Protein AF-A0A960M051-F1 (afdb_monomer_lite)

Secondary structure (DSSP, 8-state):
-HHHHHHHHHHHHTT-EEETTEEE-TT-S-EEE-PPSSPEETTEEP--EEEETTEEEE-HHHHHHHHHHHHHHH--HHHHHHHHHHHHHTT--

Radius of gyration: 15.45 Å; chains: 1; bounding box: 34×31×42 Å

pLDDT: mean 92.0, std 8.1, range [50.25, 98.12]

Foldseek 3Di:
DVVVVVVVVVLVVVQWDDDPQWTDHPPDPDIDGDDDPDDAQPPGGQDDWDDDPPDTHGDLVSLLSNLVCCCVPVVPVVSVVVSVVSVVVVVVD

Structure (mmCIF, N/CA/C/O backbone):
data_AF-A0A960M051-F1
#
_entry.id   AF-A0A960M051-F1
#
loop_
_atom_site.group_PDB
_atom_site.id
_atom_site.type_symbol
_atom_site.label_atom_id
_atom_site.label_alt_id
_atom_site.lab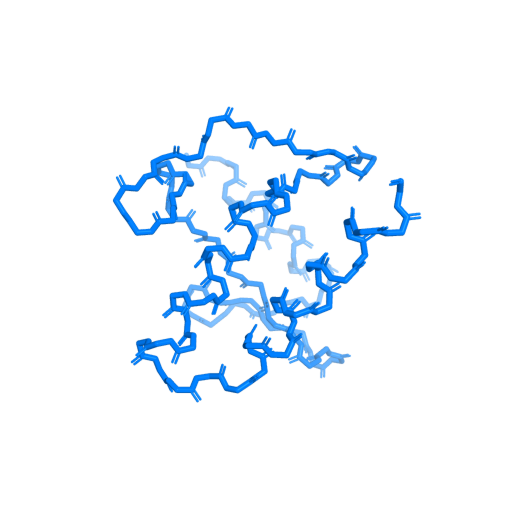el_comp_id
_atom_site.label_asym_id
_atom_site.label_entity_id
_atom_site.label_seq_id
_atom_site.pdbx_PDB_ins_code
_atom_site.Cartn_x
_atom_site.Cartn_y
_atom_site.Cartn_z
_atom_site.occupancy
_atom_site.B_iso_or_equiv
_atom_site.auth_seq_id
_atom_site.auth_comp_id
_atom_site.auth_asym_id
_atom_site.auth_atom_id
_atom_site.pdbx_PDB_model_num
ATOM 1 N N . MET A 1 1 ? 5.821 2.192 20.385 1.00 60.62 1 MET A N 1
ATOM 2 C CA . MET A 1 1 ? 4.482 1.688 20.787 1.00 60.62 1 MET A CA 1
ATOM 3 C C . MET A 1 1 ? 3.381 2.748 20.976 1.00 60.62 1 MET A C 1
ATOM 5 O O . MET A 1 1 ? 2.227 2.356 21.016 1.00 60.62 1 MET A O 1
ATOM 9 N N . LYS A 1 2 ? 3.654 4.068 21.025 1.00 67.25 2 LYS A N 1
ATOM 10 C CA . LYS A 1 2 ? 2.594 5.099 21.173 1.00 67.25 2 LYS A CA 1
ATOM 11 C C . LYS A 1 2 ? 1.892 5.505 19.862 1.00 67.25 2 LYS A C 1
ATOM 13 O O . LYS A 1 2 ? 0.711 5.826 19.883 1.00 67.25 2 LYS A O 1
ATOM 18 N N . ILE A 1 3 ? 2.593 5.474 18.723 1.00 77.25 3 ILE A N 1
ATOM 19 C CA . ILE A 1 3 ? 2.043 5.931 17.431 1.00 77.25 3 ILE A CA 1
ATOM 20 C C . ILE A 1 3 ? 0.987 4.980 16.857 1.00 77.25 3 ILE A C 1
ATOM 22 O O . ILE A 1 3 ? -0.065 5.426 16.418 1.00 77.25 3 ILE A O 1
ATOM 26 N N . VAL A 1 4 ? 1.216 3.668 16.965 1.00 78.50 4 VAL A N 1
ATOM 27 C CA . VAL A 1 4 ? 0.264 2.639 16.516 1.00 78.50 4 VAL A CA 1
ATOM 28 C C . VAL A 1 4 ? -1.063 2.768 17.263 1.00 78.50 4 VAL A C 1
ATOM 30 O O . VAL A 1 4 ? -2.122 2.643 16.661 1.00 78.50 4 VAL A O 1
ATOM 33 N N . GLN A 1 5 ? -1.021 3.089 18.559 1.00 85.38 5 GLN A N 1
ATOM 34 C CA . GLN A 1 5 ? -2.235 3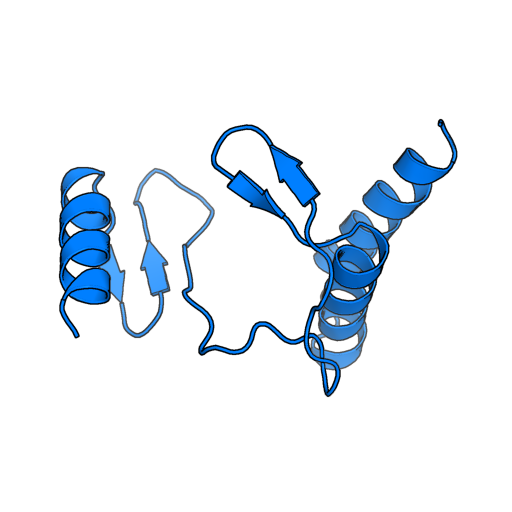.288 19.346 1.00 85.38 5 GLN A CA 1
ATOM 35 C C . GLN A 1 5 ? -3.021 4.529 18.900 1.00 85.38 5 GLN A C 1
ATOM 37 O O . GLN A 1 5 ? -4.245 4.472 18.820 1.00 85.38 5 GLN A O 1
ATOM 42 N N . LYS A 1 6 ? -2.330 5.623 18.549 1.00 91.38 6 LYS A N 1
ATOM 43 C CA . LYS A 1 6 ? -2.969 6.826 17.991 1.00 91.38 6 LYS A CA 1
ATOM 44 C C . LYS A 1 6 ? -3.635 6.543 16.645 1.00 91.38 6 LYS A C 1
ATOM 46 O O . LYS A 1 6 ? -4.780 6.927 16.455 1.00 91.38 6 LYS A O 1
ATOM 51 N N . ILE A 1 7 ? -2.949 5.822 15.755 1.00 90.31 7 ILE A N 1
ATOM 52 C CA . ILE A 1 7 ? -3.493 5.412 14.451 1.00 90.31 7 ILE A CA 1
ATOM 53 C C . ILE A 1 7 ? -4.759 4.573 14.638 1.00 90.31 7 ILE A C 1
ATOM 55 O O . ILE A 1 7 ? -5.772 4.841 14.005 1.00 90.31 7 ILE A O 1
ATOM 59 N N . LYS A 1 8 ? -4.730 3.591 15.547 1.00 91.50 8 LYS A N 1
ATOM 60 C CA . LYS A 1 8 ? -5.907 2.767 15.850 1.00 91.50 8 LYS A CA 1
ATOM 61 C C . LYS A 1 8 ? -7.080 3.588 16.384 1.00 91.50 8 LYS A C 1
ATOM 63 O O . LYS A 1 8 ? -8.207 3.311 15.992 1.00 91.50 8 LYS A O 1
ATOM 68 N N . SER A 1 9 ? -6.826 4.573 17.251 1.00 94.38 9 SER A N 1
ATOM 69 C CA . SER A 1 9 ? -7.877 5.481 17.740 1.00 94.38 9 SER A CA 1
ATOM 70 C C . SER A 1 9 ? -8.491 6.275 16.594 1.00 94.38 9 SER A C 1
ATOM 72 O O . SER A 1 9 ? -9.699 6.215 16.404 1.00 94.38 9 SER A O 1
ATOM 74 N N . ALA A 1 10 ? -7.654 6.915 15.773 1.00 95.25 10 ALA A N 1
ATOM 75 C CA . ALA A 1 10 ? -8.108 7.711 14.638 1.00 95.25 10 ALA A CA 1
ATOM 76 C C . ALA A 1 10 ? -8.918 6.874 13.635 1.00 95.25 10 ALA A C 1
ATOM 78 O O . ALA A 1 10 ? -10.001 7.270 13.225 1.00 95.25 10 ALA A O 1
ATOM 79 N N . LEU A 1 11 ? -8.439 5.678 13.280 1.00 95.50 11 LEU A N 1
ATOM 80 C CA . LEU A 1 11 ? -9.165 4.782 12.377 1.00 95.50 11 LEU A CA 1
ATOM 81 C C . LEU A 1 11 ? -10.500 4.321 12.974 1.00 95.50 11 LEU A C 1
ATOM 83 O O . LEU A 1 11 ? -11.495 4.260 12.259 1.00 95.50 11 LEU A O 1
ATOM 87 N N . LYS A 1 12 ? -10.544 4.045 14.281 1.00 95.75 12 LYS A N 1
ATOM 88 C CA . LYS A 1 12 ? -11.786 3.687 14.973 1.00 95.75 12 LYS A CA 1
ATOM 89 C C . LYS A 1 12 ? -12.789 4.845 14.985 1.00 95.75 12 LYS A C 1
ATOM 91 O O . LYS A 1 12 ? -13.971 4.608 14.766 1.00 95.75 12 LYS A O 1
ATOM 96 N N . GLU A 1 13 ? -12.332 6.071 15.229 1.00 97.31 13 GLU A N 1
ATOM 97 C CA . GLU A 1 13 ? -13.160 7.288 15.172 1.00 97.31 13 GLU A CA 1
ATOM 98 C C . GLU A 1 13 ? -13.734 7.521 13.767 1.00 97.31 13 GLU A C 1
ATOM 100 O O . GLU A 1 13 ? -14.864 7.978 13.634 1.00 97.31 13 GLU A O 1
ATOM 105 N N . LEU A 1 14 ? -12.994 7.121 12.729 1.00 95.94 14 LEU A N 1
ATOM 106 C CA . LEU A 1 14 ? -13.429 7.130 11.330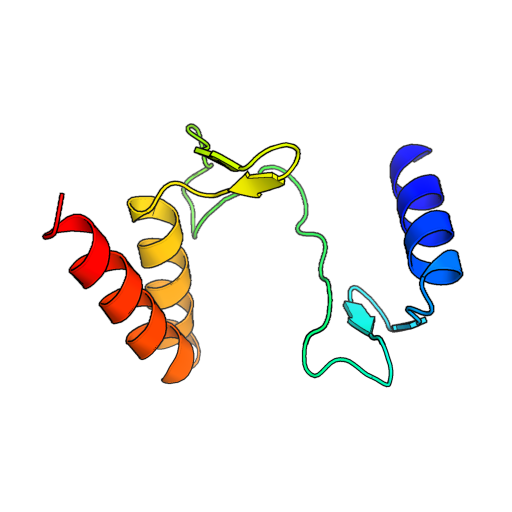 1.00 95.94 14 LEU A CA 1
ATOM 107 C C . LEU A 1 14 ? -14.284 5.910 10.931 1.00 95.94 14 LEU A C 1
ATOM 109 O O . LEU A 1 14 ? -14.556 5.735 9.750 1.00 95.94 14 LEU A O 1
ATOM 113 N N . GLY A 1 15 ? -14.676 5.041 11.870 1.00 96.94 15 GLY A N 1
ATOM 114 C CA . GLY A 1 15 ? -15.556 3.895 11.600 1.00 96.94 15 GLY A CA 1
ATOM 115 C C . GLY A 1 15 ? -14.862 2.626 11.090 1.00 96.94 15 GLY A C 1
ATOM 116 O O . GLY A 1 15 ? -15.535 1.649 10.758 1.00 96.94 15 GLY A O 1
ATOM 117 N N . PHE A 1 16 ? -13.526 2.583 11.044 1.00 97.56 16 PHE A N 1
ATOM 118 C CA . PHE A 1 16 ? -12.807 1.368 10.659 1.00 97.56 16 PHE A CA 1
ATOM 119 C C . PHE A 1 16 ? -12.781 0.330 11.790 1.00 97.56 16 PHE A C 1
ATOM 121 O O . PHE A 1 16 ? -12.556 0.634 12.963 1.00 97.56 16 PHE A O 1
ATOM 128 N N . VAL A 1 17 ? -12.905 -0.941 11.410 1.00 95.88 17 VAL A N 1
ATOM 129 C CA . VAL A 1 17 ? -12.835 -2.109 12.289 1.00 95.88 17 VAL A CA 1
ATOM 130 C C . VAL A 1 17 ? -11.569 -2.906 11.983 1.00 95.88 17 VAL A C 1
ATOM 132 O O . VAL A 1 17 ? -11.347 -3.349 10.854 1.00 95.88 17 VAL A O 1
ATOM 135 N N . GLN A 1 18 ? -10.736 -3.122 13.003 1.00 94.44 18 GLN A N 1
ATOM 136 C CA . GLN A 1 18 ? -9.518 -3.918 12.870 1.00 94.44 18 GLN A CA 1
ATOM 137 C C . GLN A 1 18 ? -9.845 -5.423 12.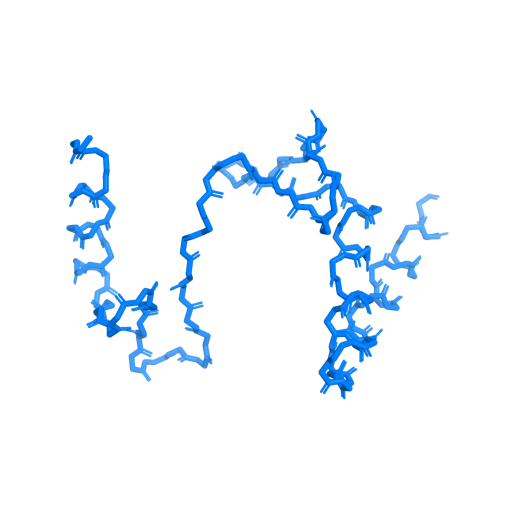844 1.00 94.44 18 GLN A C 1
ATOM 139 O O . GLN A 1 18 ? -10.474 -5.937 13.768 1.00 94.44 18 GLN A O 1
ATOM 144 N N . LYS A 1 19 ? -9.351 -6.147 11.833 1.00 92.94 19 LYS A N 1
ATOM 145 C CA . LYS A 1 19 ? -9.341 -7.618 11.769 1.00 92.94 19 LYS A CA 1
ATOM 146 C C . LYS A 1 19 ? -7.931 -8.097 11.407 1.00 92.94 19 LYS A C 1
ATOM 148 O O . LYS A 1 19 ? -7.490 -7.987 10.265 1.00 92.94 19 LYS A O 1
ATOM 153 N N . GLY A 1 20 ? -7.194 -8.602 12.397 1.00 89.44 20 GLY A N 1
ATOM 154 C CA . GLY A 1 20 ? -5.780 -8.950 12.228 1.00 89.44 20 GLY A CA 1
ATOM 155 C C . GLY A 1 20 ? -4.927 -7.712 11.926 1.00 89.44 20 GLY A C 1
ATOM 156 O O . GLY A 1 20 ? -4.935 -6.749 12.696 1.00 89.44 20 GLY A O 1
ATOM 157 N N . ARG A 1 21 ? -4.194 -7.735 10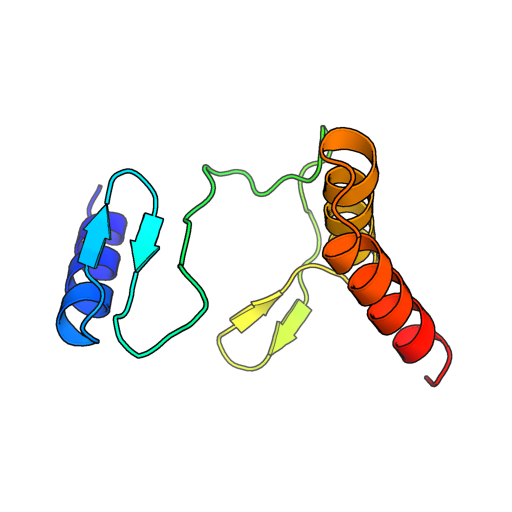.808 1.00 88.44 21 ARG A N 1
ATOM 158 C CA . ARG A 1 21 ? -3.364 -6.609 10.327 1.00 88.44 21 ARG A CA 1
ATOM 159 C C . ARG A 1 21 ? -4.109 -5.597 9.449 1.00 88.44 21 ARG A C 1
ATOM 161 O O . ARG A 1 21 ? -3.533 -4.576 9.088 1.00 88.44 21 ARG A O 1
ATOM 168 N N . TYR A 1 22 ? -5.372 -5.876 9.138 1.00 93.75 22 TYR A N 1
ATOM 169 C CA . TYR A 1 22 ? -6.190 -5.082 8.231 1.00 93.75 22 TYR A CA 1
ATOM 170 C C . TYR A 1 22 ? -7.221 -4.248 8.993 1.00 93.75 22 TYR A C 1
ATOM 172 O O . TYR A 1 22 ? -7.719 -4.658 10.046 1.00 93.75 22 TYR A O 1
ATOM 180 N N . PHE A 1 23 ? -7.574 -3.097 8.431 1.00 96.12 23 PHE A N 1
ATOM 181 C CA . PHE A 1 23 ? -8.635 -2.217 8.911 1.00 96.12 23 PHE A CA 1
ATOM 182 C C . PHE A 1 23 ? -9.681 -2.053 7.809 1.00 96.12 23 PHE A C 1
ATOM 184 O O . PHE A 1 23 ? -9.358 -1.581 6.721 1.00 96.12 23 PHE A O 1
ATOM 191 N N . TYR A 1 24 ? -10.925 -2.431 8.093 1.00 97.31 24 TYR A N 1
ATOM 192 C CA . TYR A 1 24 ? -12.036 -2.413 7.136 1.00 97.31 24 TYR A CA 1
ATOM 193 C C . TYR A 1 24 ? -13.052 -1.340 7.506 1.00 97.31 24 TYR A C 1
ATOM 195 O O . TYR A 1 24 ? -13.332 -1.168 8.688 1.00 97.31 24 TYR A O 1
ATOM 203 N N . HIS A 1 25 ? -13.655 -0.690 6.518 1.00 97.62 25 HIS A N 1
ATOM 204 C CA . HIS A 1 25 ? -14.811 0.183 6.715 1.00 97.62 25 HIS A CA 1
ATOM 205 C C . HIS A 1 25 ? -16.017 -0.414 5.971 1.00 97.62 25 HIS A C 1
ATOM 207 O O . HIS A 1 25 ? -15.830 -0.855 4.837 1.00 97.62 25 HIS A O 1
ATOM 213 N N . PRO A 1 26 ? -17.227 -0.464 6.562 1.00 95.44 26 PRO A N 1
ATOM 214 C CA . PRO A 1 26 ? -18.399 -1.076 5.921 1.00 95.44 26 PRO A CA 1
ATOM 215 C C . PRO A 1 26 ? -18.772 -0.408 4.589 1.00 95.44 26 PRO A C 1
ATOM 217 O O . PRO A 1 26 ? -19.162 -1.098 3.653 1.00 95.44 26 PRO A O 1
ATOM 220 N N . ASP A 1 27 ? -18.562 0.905 4.483 1.00 96.69 27 ASP A N 1
ATOM 221 C CA . ASP A 1 27 ? -18.877 1.689 3.278 1.00 96.69 27 ASP A CA 1
ATOM 222 C C . ASP A 1 27 ? -17.696 1.822 2.293 1.00 96.69 27 ASP A C 1
ATOM 224 O O . ASP A 1 27 ? -17.729 2.653 1.389 1.00 96.69 27 ASP A O 1
ATOM 228 N N . SER A 1 28 ? -16.619 1.045 2.467 1.00 94.62 28 SER A N 1
ATOM 229 C CA . SER A 1 28 ? -15.439 1.082 1.592 1.00 94.62 28 SER A CA 1
ATOM 230 C C . SER A 1 28 ? -15.141 -0.296 1.015 1.00 94.62 28 SER A C 1
ATOM 232 O O . SER A 1 28 ? -15.016 -1.276 1.745 1.00 94.62 28 SER A O 1
ATOM 234 N N . ALA A 1 29 ? -14.917 -0.356 -0.298 1.00 92.62 29 ALA A N 1
ATOM 235 C CA . ALA A 1 29 ? -14.406 -1.559 -0.955 1.00 92.62 29 ALA A CA 1
ATOM 236 C C . ALA A 1 29 ? -12.929 -1.847 -0.614 1.00 92.62 29 ALA A C 1
ATOM 238 O O . ALA A 1 29 ? -12.438 -2.947 -0.862 1.00 92.62 29 ALA A O 1
ATOM 239 N N . PHE A 1 30 ? -12.215 -0.869 -0.048 1.00 91.88 30 PHE A N 1
ATOM 240 C CA . PHE A 1 30 ? -10.792 -0.960 0.264 1.00 91.88 30 PHE A CA 1
ATOM 241 C C . PHE A 1 30 ? -10.548 -1.048 1.769 1.00 91.88 30 PHE A C 1
ATOM 243 O O . PHE A 1 30 ? -11.231 -0.401 2.570 1.00 91.88 30 PHE A O 1
ATOM 250 N N . PHE A 1 31 ? -9.523 -1.812 2.138 1.00 94.38 31 PHE A N 1
ATOM 251 C CA . PHE A 1 31 ? -9.007 -1.907 3.499 1.00 94.38 31 PHE A CA 1
ATOM 252 C C . PHE A 1 31 ? -7.649 -1.210 3.616 1.00 94.38 31 PHE A C 1
ATOM 254 O O . PHE A 1 31 ? -6.950 -1.006 2.626 1.00 94.38 31 PHE A O 1
ATOM 261 N N . ILE A 1 32 ? -7.261 -0.877 4.845 1.00 94.38 32 ILE A N 1
ATOM 262 C CA . ILE A 1 32 ? -5.948 -0.307 5.156 1.00 94.38 32 ILE A CA 1
ATOM 263 C C . ILE A 1 32 ? -5.076 -1.392 5.792 1.00 94.38 32 ILE A C 1
ATOM 265 O O . ILE A 1 32 ? -5.509 -2.088 6.712 1.00 94.38 32 ILE A O 1
ATOM 269 N N . GLU A 1 33 ? -3.837 -1.509 5.325 1.00 91.19 33 GLU A N 1
ATOM 270 C CA . GLU A 1 33 ? -2.780 -2.318 5.935 1.00 91.19 33 GLU A CA 1
ATOM 271 C C . GLU A 1 33 ? -1.580 -1.422 6.260 1.00 91.19 33 GLU A C 1
ATOM 273 O O . GLU A 1 33 ? -1.243 -0.515 5.499 1.00 91.19 33 GLU A O 1
ATOM 278 N N . PHE A 1 34 ? -0.918 -1.689 7.387 1.00 87.38 34 PHE A N 1
ATOM 279 C CA . PHE A 1 34 ? 0.352 -1.051 7.729 1.00 87.38 34 PHE A CA 1
ATOM 280 C C . PHE A 1 34 ? 1.489 -2.049 7.546 1.00 87.38 34 PHE A C 1
ATOM 282 O O . PHE A 1 34 ? 1.591 -3.023 8.295 1.00 87.38 34 PHE A O 1
ATOM 289 N N . VAL A 1 35 ? 2.356 -1.784 6.571 1.00 83.31 35 VAL A N 1
ATOM 290 C CA . VAL A 1 35 ? 3.561 -2.583 6.333 1.00 83.31 35 VAL A CA 1
ATOM 291 C C . VAL A 1 35 ? 4.604 -2.338 7.424 1.00 83.31 35 VAL A C 1
ATOM 293 O O . VAL A 1 35 ? 4.741 -1.232 7.955 1.00 83.31 35 VAL A O 1
ATOM 296 N N . THR A 1 36 ? 5.346 -3.384 7.782 1.00 83.00 36 THR A N 1
ATOM 297 C CA . THR A 1 36 ? 6.454 -3.270 8.735 1.00 83.00 36 THR A CA 1
ATOM 298 C C . THR A 1 36 ? 7.603 -2.484 8.095 1.00 83.00 36 THR A C 1
ATOM 300 O O . THR A 1 36 ? 7.961 -2.778 6.957 1.00 83.00 36 THR A O 1
ATOM 303 N N . PRO A 1 37 ? 8.200 -1.499 8.791 1.00 83.56 37 PRO A N 1
ATOM 304 C CA . PRO A 1 37 ? 9.353 -0.781 8.266 1.00 83.56 37 PRO A CA 1
ATOM 305 C C . PRO A 1 37 ? 10.599 -1.687 8.174 1.00 83.56 37 PRO A C 1
ATOM 307 O O . PRO A 1 37 ? 10.739 -2.611 8.979 1.00 83.56 37 PRO A O 1
ATOM 310 N N . PRO A 1 38 ? 11.550 -1.377 7.276 1.00 90.12 38 PRO A N 1
ATOM 311 C CA . PRO A 1 38 ? 11.498 -0.286 6.303 1.00 90.12 38 PRO A CA 1
ATOM 312 C C . PRO A 1 38 ? 10.548 -0.600 5.135 1.00 90.12 38 PRO A C 1
ATOM 314 O O . PRO A 1 38 ? 10.322 -1.761 4.811 1.00 90.12 38 PRO A O 1
ATOM 317 N N . VAL A 1 39 ? 9.995 0.441 4.503 1.00 90.56 39 VAL A N 1
ATOM 318 C CA . VAL A 1 39 ? 9.188 0.260 3.287 1.00 90.56 39 VAL A CA 1
ATOM 319 C C . VAL A 1 39 ? 10.105 -0.250 2.180 1.00 90.56 39 VAL A C 1
ATOM 321 O O . VAL A 1 39 ? 11.115 0.385 1.864 1.00 90.56 39 VAL A O 1
ATOM 324 N N . SER A 1 40 ? 9.744 -1.390 1.601 1.00 92.19 40 SER A N 1
ATOM 325 C CA . SER A 1 40 ? 10.551 -2.092 0.608 1.00 92.19 40 SER A CA 1
ATOM 326 C C . SER A 1 40 ? 9.664 -2.715 -0.458 1.00 92.19 40 SER A C 1
ATOM 328 O O . SER A 1 40 ? 8.551 -3.145 -0.162 1.00 92.19 40 SER A O 1
ATOM 330 N N . VAL A 1 41 ? 10.191 -2.818 -1.676 1.00 90.25 41 VAL A N 1
ATOM 331 C CA . VAL A 1 41 ? 9.593 -3.589 -2.771 1.00 90.25 41 VAL A CA 1
ATOM 332 C C . VAL A 1 41 ? 10.542 -4.736 -3.098 1.00 90.25 41 VAL A C 1
ATOM 334 O O . VAL A 1 41 ? 11.691 -4.535 -3.497 1.00 90.25 41 VAL A O 1
ATOM 337 N N . GLY A 1 42 ? 10.091 -5.969 -2.865 1.00 84.69 42 GLY A N 1
ATOM 338 C CA . GLY A 1 42 ? 10.961 -7.143 -2.928 1.00 84.69 42 GLY A CA 1
ATOM 339 C C . GLY A 1 42 ? 12.121 -7.040 -1.931 1.00 84.69 42 GLY A C 1
ATOM 340 O O . GLY A 1 42 ? 11.907 -7.018 -0.722 1.00 84.69 42 GLY A O 1
ATOM 341 N N . LYS A 1 43 ? 13.360 -6.993 -2.436 1.00 87.56 43 LYS A N 1
ATOM 342 C CA . LYS A 1 43 ? 14.583 -6.856 -1.617 1.00 87.56 43 LYS A CA 1
ATOM 343 C C . LYS A 1 43 ? 15.132 -5.424 -1.579 1.00 87.56 43 LYS A C 1
ATOM 345 O O . LYS A 1 43 ? 16.167 -5.191 -0.960 1.00 87.56 43 LYS A O 1
ATOM 350 N N . GLU A 1 44 ? 14.478 -4.479 -2.252 1.00 91.44 44 GLU A N 1
ATOM 351 C CA . GLU A 1 44 ? 14.936 -3.096 -2.365 1.00 91.44 44 GLU A CA 1
ATOM 352 C C . GLU A 1 44 ? 14.198 -2.199 -1.373 1.00 91.44 44 GLU A C 1
ATOM 354 O O . GLU A 1 44 ? 12.977 -2.060 -1.435 1.00 91.44 44 GLU A O 1
ATOM 359 N N . THR A 1 45 ? 14.944 -1.553 -0.479 1.00 94.12 45 THR A N 1
ATOM 360 C CA . THR A 1 45 ? 14.403 -0.511 0.399 1.00 94.12 45 THR A CA 1
ATOM 361 C C . THR A 1 45 ? 14.122 0.762 -0.392 1.00 94.12 45 THR A C 1
ATOM 363 O O . THR A 1 45 ? 14.989 1.241 -1.129 1.00 94.12 45 THR A O 1
ATOM 366 N N . ILE A 1 46 ? 12.947 1.356 -0.185 1.00 94.75 46 ILE A N 1
ATOM 367 C CA . ILE A 1 46 ? 12.549 2.604 -0.838 1.00 94.75 46 ILE A CA 1
ATOM 368 C C . ILE A 1 46 ? 13.330 3.780 -0.256 1.00 94.75 46 ILE A C 1
ATOM 370 O O . ILE A 1 46 ? 13.331 4.018 0.954 1.00 94.75 46 ILE A O 1
ATOM 374 N N . LYS A 1 47 ? 13.998 4.524 -1.144 1.00 92.75 47 LYS A N 1
ATOM 375 C CA . LYS A 1 47 ? 14.859 5.665 -0.788 1.00 92.75 47 LYS A CA 1
ATOM 376 C C . LYS A 1 47 ? 14.229 7.016 -1.107 1.00 92.75 47 LYS A C 1
ATOM 378 O O . LYS A 1 47 ? 14.486 7.980 -0.397 1.00 92.75 47 LYS A O 1
ATOM 383 N N . ASN A 1 48 ? 13.420 7.073 -2.163 1.00 93.19 48 ASN A N 1
ATOM 384 C CA . ASN A 1 48 ? 12.813 8.300 -2.662 1.00 93.19 48 ASN A CA 1
ATOM 385 C C . ASN A 1 48 ? 11.295 8.184 -2.589 1.00 93.19 48 ASN A C 1
ATOM 387 O O . ASN A 1 48 ? 10.728 7.157 -2.962 1.00 93.19 48 ASN A O 1
ATOM 391 N N . TYR A 1 49 ? 10.655 9.257 -2.143 1.00 94.81 49 TYR A N 1
ATOM 392 C CA . TYR A 1 49 ? 9.208 9.344 -2.011 1.00 94.81 49 TYR A CA 1
ATOM 393 C C . TYR A 1 49 ? 8.701 10.597 -2.712 1.00 94.81 49 TYR A C 1
ATOM 395 O O . TYR A 1 49 ? 9.385 11.621 -2.744 1.00 94.81 49 TYR A O 1
ATOM 403 N N . ASN A 1 50 ? 7.481 10.499 -3.223 1.00 94.50 50 ASN A N 1
ATOM 404 C CA . ASN A 1 50 ? 6.702 11.628 -3.704 1.00 94.50 50 ASN A CA 1
ATOM 405 C C . ASN A 1 50 ? 5.715 12.077 -2.624 1.00 94.50 50 ASN A C 1
ATOM 407 O O . ASN A 1 50 ? 5.426 11.334 -1.685 1.00 94.50 50 ASN A O 1
ATOM 411 N N . TYR A 1 51 ? 5.171 13.283 -2.769 1.00 95.00 51 TYR A N 1
ATOM 412 C CA . TYR A 1 51 ? 4.270 13.868 -1.781 1.00 95.00 51 TYR A CA 1
ATOM 413 C C . TYR A 1 51 ? 3.050 14.482 -2.459 1.00 95.00 51 TYR A C 1
ATOM 415 O O . TYR A 1 51 ? 3.179 15.208 -3.443 1.00 95.00 51 TYR A O 1
ATOM 423 N N . LEU A 1 52 ? 1.870 14.210 -1.907 1.00 91.62 52 LEU A N 1
ATOM 424 C CA . LEU A 1 52 ? 0.612 14.847 -2.276 1.00 91.62 52 LEU A CA 1
ATOM 425 C C . LEU A 1 52 ? -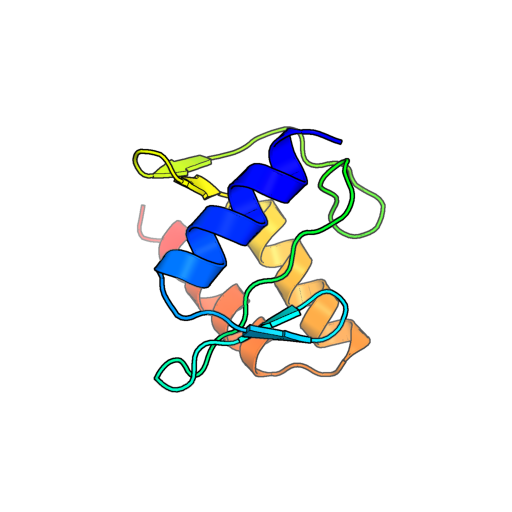0.036 15.408 -1.008 1.00 91.62 52 LEU A C 1
ATOM 427 O O . LEU A 1 52 ? -0.704 14.695 -0.257 1.00 91.62 52 LEU A O 1
ATOM 431 N N . GLY A 1 53 ? 0.215 16.687 -0.728 1.00 94.31 53 GLY A N 1
ATOM 432 C CA . GLY A 1 53 ? -0.144 17.287 0.557 1.00 94.31 53 GLY A CA 1
ATOM 433 C C . GLY A 1 53 ? 0.539 16.549 1.714 1.00 94.31 53 GLY A C 1
ATOM 434 O O . GLY A 1 53 ? 1.762 16.463 1.759 1.00 94.31 53 GLY A O 1
ATOM 435 N N . ALA A 1 54 ? -0.253 15.992 2.633 1.00 91.62 54 ALA A N 1
ATOM 436 C CA . ALA A 1 54 ? 0.243 15.192 3.758 1.00 91.62 54 ALA A CA 1
ATOM 437 C C . ALA A 1 54 ? 0.460 13.700 3.420 1.00 91.62 54 ALA A C 1
ATOM 439 O O . ALA A 1 54 ? 0.860 12.928 4.291 1.00 91.62 54 ALA A O 1
ATOM 440 N N . ILE A 1 55 ? 0.165 13.276 2.186 1.00 90.44 55 ILE A N 1
ATOM 441 C CA . ILE A 1 55 ? 0.263 11.877 1.763 1.00 90.44 55 ILE A CA 1
ATOM 442 C C . ILE A 1 55 ? 1.647 11.625 1.170 1.00 90.44 55 ILE A C 1
ATOM 444 O O . ILE A 1 55 ? 2.019 12.228 0.164 1.00 90.44 55 ILE A O 1
ATOM 448 N N . THR A 1 56 ? 2.384 10.691 1.766 1.00 92.69 56 THR A N 1
ATOM 449 C CA . THR A 1 56 ? 3.636 10.166 1.213 1.00 92.69 56 THR A CA 1
ATOM 450 C C . THR A 1 56 ? 3.334 9.031 0.239 1.00 92.69 56 THR A C 1
ATOM 452 O O . THR A 1 56 ? 2.624 8.085 0.577 1.00 92.69 56 THR A O 1
ATOM 455 N N . LEU A 1 57 ? 3.890 9.117 -0.965 1.00 94.25 57 LEU A N 1
ATOM 456 C CA . LEU A 1 57 ? 3.662 8.194 -2.072 1.00 94.25 57 LEU A CA 1
ATOM 457 C C . LEU A 1 57 ? 4.975 7.539 -2.508 1.00 94.25 57 LEU A C 1
ATOM 459 O O . LEU A 1 57 ? 6.046 8.145 -2.440 1.00 94.25 57 LEU A O 1
ATOM 463 N N . LEU A 1 58 ? 4.887 6.310 -3.014 1.00 95.12 58 LEU A N 1
ATOM 464 C CA . LEU A 1 58 ? 5.989 5.693 -3.753 1.00 95.12 58 LEU A CA 1
ATOM 465 C C . LEU A 1 58 ? 6.291 6.491 -5.030 1.00 95.12 58 LEU A C 1
ATOM 467 O O . LEU A 1 58 ? 5.394 7.103 -5.618 1.00 95.12 58 LEU A O 1
ATOM 471 N N . SER A 1 59 ? 7.545 6.440 -5.486 1.00 94.88 59 SER A N 1
ATOM 472 C CA . SER A 1 59 ? 7.893 6.916 -6.829 1.00 94.88 59 SER A CA 1
ATOM 473 C C . SER A 1 59 ? 7.094 6.139 -7.893 1.00 94.88 59 SER A C 1
ATOM 475 O O . SER A 1 59 ? 6.728 4.988 -7.637 1.00 94.88 59 SER A O 1
ATOM 477 N N . PRO A 1 60 ? 6.840 6.689 -9.099 1.00 95.44 60 PRO A N 1
ATOM 478 C CA . PRO A 1 60 ? 6.141 5.957 -10.157 1.00 95.44 60 PRO A CA 1
ATOM 479 C C . PRO A 1 60 ? 6.834 4.632 -10.495 1.00 95.44 60 PRO A C 1
ATOM 481 O O . PRO A 1 60 ? 6.173 3.618 -10.690 1.00 95.44 60 PRO A O 1
ATOM 484 N N . THR A 1 61 ? 8.168 4.613 -10.473 1.00 95.25 61 THR A N 1
ATOM 485 C CA . THR A 1 61 ? 8.971 3.408 -10.703 1.00 95.25 61 THR A CA 1
ATOM 486 C C . THR A 1 61 ? 8.735 2.346 -9.632 1.00 95.25 61 THR A C 1
ATOM 488 O O . THR A 1 61 ? 8.450 1.198 -9.966 1.00 95.25 61 THR A O 1
ATOM 491 N N . ASP A 1 62 ? 8.821 2.703 -8.350 1.00 96.06 62 ASP A N 1
ATOM 492 C CA . ASP A 1 62 ? 8.651 1.733 -7.259 1.00 96.06 62 ASP A CA 1
ATOM 493 C C . ASP A 1 62 ? 7.195 1.266 -7.137 1.00 96.06 62 ASP A C 1
ATOM 495 O O . ASP A 1 62 ? 6.926 0.088 -6.918 1.00 96.06 62 ASP A O 1
ATOM 499 N N . CYS A 1 63 ? 6.257 2.177 -7.392 1.00 95.50 63 CYS A N 1
ATOM 500 C CA . CYS A 1 63 ? 4.825 1.930 -7.531 1.00 95.50 63 CYS A CA 1
ATOM 501 C C . CYS A 1 63 ? 4.510 0.885 -8.622 1.00 95.50 63 CYS A C 1
ATOM 503 O O . CYS A 1 63 ? 3.650 0.021 -8.426 1.00 95.50 63 CYS A O 1
ATOM 505 N N . VAL A 1 64 ? 5.213 0.939 -9.761 1.00 96.81 64 VAL A N 1
ATOM 506 C CA . VAL A 1 64 ? 5.091 -0.041 -10.854 1.00 96.81 64 VAL A CA 1
ATOM 507 C C . VAL A 1 64 ? 5.767 -1.363 -10.497 1.00 96.81 64 VAL A C 1
ATOM 509 O O . VAL A 1 64 ? 5.176 -2.413 -10.738 1.00 96.81 64 VAL A O 1
ATOM 512 N N . LYS A 1 65 ? 6.969 -1.341 -9.902 1.00 96.00 65 LYS A N 1
ATOM 513 C CA . LYS A 1 65 ? 7.662 -2.562 -9.452 1.00 96.00 65 LYS A CA 1
ATOM 514 C C . LYS A 1 65 ? 6.791 -3.379 -8.498 1.00 96.00 65 LYS A C 1
ATOM 516 O O . LYS A 1 65 ? 6.665 -4.585 -8.685 1.00 96.00 65 LYS A O 1
ATOM 521 N N . ASP A 1 66 ? 6.173 -2.720 -7.519 1.00 95.25 66 ASP A N 1
ATOM 522 C CA . ASP A 1 66 ? 5.303 -3.358 -6.527 1.00 95.25 66 ASP A CA 1
ATOM 523 C C . ASP A 1 66 ? 4.086 -4.029 -7.181 1.00 95.25 66 ASP A C 1
ATOM 525 O O . ASP A 1 66 ? 3.819 -5.215 -6.982 1.00 95.25 66 ASP A O 1
ATOM 529 N N . ARG A 1 67 ? 3.414 -3.308 -8.082 1.00 96.81 67 ARG A N 1
ATOM 530 C CA . ARG A 1 67 ? 2.279 -3.840 -8.845 1.00 96.81 67 ARG A CA 1
ATOM 531 C C . ARG A 1 67 ? 2.656 -5.014 -9.739 1.00 96.81 67 ARG A C 1
ATOM 533 O O . ARG A 1 67 ? 1.936 -6.008 -9.794 1.00 96.81 67 ARG A O 1
ATOM 540 N N . LEU A 1 68 ? 3.787 -4.929 -10.433 1.00 96.94 68 LEU A N 1
ATOM 541 C CA . LEU A 1 68 ? 4.262 -6.040 -11.251 1.00 96.94 68 LEU A CA 1
ATOM 542 C C . LEU A 1 68 ? 4.641 -7.245 -10.387 1.00 96.94 68 LEU A C 1
ATOM 544 O O . LEU A 1 68 ? 4.348 -8.369 -10.783 1.00 96.94 68 LEU A O 1
ATOM 548 N N . ALA A 1 69 ? 5.221 -7.037 -9.201 1.00 95.12 69 ALA A N 1
ATOM 549 C CA . ALA A 1 69 ? 5.479 -8.120 -8.257 1.00 95.12 69 ALA A CA 1
ATOM 550 C C . ALA A 1 69 ? 4.173 -8.817 -7.841 1.00 95.12 69 ALA A C 1
ATOM 552 O O . ALA A 1 69 ? 4.117 -10.047 -7.871 1.00 95.12 69 ALA A O 1
ATOM 553 N N . SER A 1 70 ? 3.113 -8.047 -7.555 1.00 94.88 70 SER A N 1
ATOM 554 C CA . SER A 1 70 ? 1.781 -8.600 -7.269 1.00 94.88 70 SER A CA 1
ATOM 555 C C . SER A 1 70 ? 1.255 -9.449 -8.430 1.00 94.88 70 SER A C 1
ATOM 557 O O . SER A 1 70 ? 0.860 -10.602 -8.244 1.00 94.88 70 SER A O 1
ATOM 559 N N . PHE A 1 71 ? 1.326 -8.919 -9.655 1.00 97.50 71 PHE A N 1
ATOM 560 C CA . PHE A 1 71 ? 0.888 -9.641 -10.845 1.00 97.50 71 PHE A CA 1
ATOM 561 C C . PHE A 1 71 ? 1.675 -10.940 -11.063 1.00 97.50 71 PHE A C 1
ATOM 563 O O . PHE A 1 71 ? 1.072 -11.990 -11.255 1.00 97.50 71 PHE A O 1
ATOM 570 N N . TYR A 1 72 ? 3.006 -10.909 -11.006 1.00 96.12 72 TYR A N 1
ATOM 571 C CA . TYR A 1 72 ? 3.808 -12.109 -11.257 1.00 96.12 72 TYR A CA 1
ATOM 572 C C . TYR A 1 72 ? 3.673 -13.166 -10.157 1.00 96.12 72 TYR A C 1
ATOM 574 O O . TYR A 1 72 ? 3.754 -14.355 -10.459 1.00 96.12 72 TYR A O 1
ATOM 582 N N . TYR A 1 73 ? 3.472 -12.759 -8.901 1.00 95.69 73 TYR A N 1
ATOM 583 C CA . TYR A 1 73 ? 3.402 -13.695 -7.779 1.00 95.69 73 TYR A CA 1
ATOM 584 C C . TYR A 1 73 ? 1.989 -14.256 -7.549 1.00 95.69 73 TYR A C 1
ATOM 586 O O . TYR A 1 73 ? 1.847 -15.444 -7.264 1.00 95.69 73 TYR A O 1
ATOM 594 N N . TRP A 1 74 ? 0.941 -13.439 -7.705 1.00 96.12 74 TRP A N 1
ATOM 595 C CA . TRP A 1 74 ? -0.453 -13.837 -7.444 1.00 96.12 74 TRP A CA 1
ATOM 596 C C . TRP A 1 74 ? -1.344 -13.890 -8.695 1.00 96.12 74 TRP A C 1
ATOM 598 O O . TRP A 1 74 ? -2.534 -14.172 -8.574 1.00 96.12 74 TRP A O 1
ATOM 608 N N . ASN A 1 75 ? -0.804 -13.637 -9.894 1.00 96.69 75 ASN A N 1
ATOM 609 C CA . ASN A 1 75 ? -1.579 -13.463 -11.133 1.00 96.69 75 ASN A CA 1
ATOM 610 C C . ASN A 1 75 ? -2.646 -12.352 -11.014 1.00 96.69 75 ASN A C 1
ATOM 612 O O . ASN A 1 75 ? -3.718 -12.421 -11.620 1.00 96.69 75 ASN A O 1
ATOM 616 N N . ASP A 1 76 ? -2.346 -11.318 -10.222 1.00 96.62 76 ASP A N 1
ATOM 617 C CA . ASP A 1 76 ? -3.212 -10.165 -9.980 1.00 96.62 76 ASP A CA 1
ATOM 618 C C . ASP A 1 76 ? -3.305 -9.269 -11.228 1.00 96.62 76 ASP A C 1
ATOM 620 O O . ASP A 1 76 ? -2.469 -8.395 -11.482 1.00 96.62 76 ASP A O 1
ATOM 624 N N . ARG A 1 77 ? -4.336 -9.508 -12.044 1.00 97.56 77 ARG A N 1
ATOM 625 C CA . ARG A 1 77 ? -4.590 -8.752 -13.279 1.00 97.56 77 ARG A CA 1
ATOM 626 C C . ARG A 1 77 ? -4.851 -7.271 -13.018 1.00 97.56 77 ARG A C 1
ATOM 628 O O . ARG A 1 77 ? -4.429 -6.447 -13.827 1.00 97.56 77 ARG A O 1
ATOM 635 N N . GLN A 1 78 ? -5.475 -6.933 -11.890 1.00 96.12 78 GLN A N 1
ATOM 636 C CA . GLN A 1 78 ? -5.739 -5.545 -11.528 1.00 96.12 78 GLN A CA 1
ATOM 637 C C . GLN A 1 78 ? -4.424 -4.789 -11.313 1.00 96.12 78 GLN A C 1
ATOM 639 O O . GLN A 1 78 ? -4.271 -3.661 -11.785 1.00 96.12 78 GLN A O 1
ATOM 644 N N . ALA A 1 79 ? -3.442 -5.413 -10.660 1.00 97.12 79 ALA A N 1
ATOM 645 C CA . ALA A 1 79 ? -2.134 -4.797 -10.484 1.00 97.12 79 ALA A CA 1
ATOM 646 C C . ALA A 1 79 ? -1.428 -4.526 -11.825 1.00 97.12 79 ALA A C 1
ATOM 648 O O . ALA A 1 79 ? -0.862 -3.445 -12.007 1.00 97.12 79 ALA A O 1
ATOM 649 N N . LEU A 1 80 ? -1.518 -5.442 -12.798 1.00 98.12 80 LEU A N 1
ATOM 650 C CA . LEU A 1 80 ? -0.967 -5.225 -14.144 1.00 98.12 80 LEU A CA 1
ATOM 651 C C . LEU A 1 80 ? -1.633 -4.045 -14.870 1.00 98.12 80 LEU A C 1
ATOM 653 O O . LEU A 1 80 ? -0.949 -3.217 -15.486 1.00 98.12 80 LEU A O 1
ATOM 657 N N . GLU A 1 81 ? -2.960 -3.951 -14.801 1.00 98.00 81 GLU A N 1
ATOM 658 C CA . GLU A 1 81 ? -3.708 -2.835 -15.383 1.00 98.00 81 GLU A CA 1
ATOM 659 C C . GLU A 1 81 ? -3.263 -1.505 -14.772 1.00 98.00 81 GLU A C 1
ATOM 661 O O . GLU A 1 81 ? -2.920 -0.569 -15.496 1.00 98.00 81 GLU A O 1
ATOM 666 N N . GLN A 1 82 ? -3.173 -1.436 -13.444 1.00 97.44 82 GLN A N 1
ATOM 667 C CA . GLN A 1 82 ? -2.742 -0.223 -12.756 1.00 97.44 82 GLN A CA 1
ATOM 668 C C . GLN A 1 82 ? -1.279 0.135 -13.048 1.00 97.44 82 GLN A C 1
ATOM 670 O O . GLN A 1 82 ? -0.967 1.311 -13.227 1.00 97.44 82 GLN A O 1
ATOM 675 N N . ALA A 1 83 ? -0.380 -0.850 -13.151 1.00 97.94 83 ALA A N 1
ATOM 676 C CA . ALA A 1 83 ? 1.007 -0.607 -13.549 1.00 97.94 83 ALA A CA 1
ATOM 677 C C . ALA A 1 83 ? 1.061 0.054 -14.935 1.00 97.94 83 ALA A C 1
ATOM 679 O O . ALA A 1 83 ? 1.800 1.013 -15.155 1.00 97.94 83 ALA A O 1
ATOM 680 N N . THR A 1 84 ? 0.208 -0.408 -15.853 1.00 97.62 84 THR A N 1
ATOM 681 C CA . THR A 1 84 ? 0.085 0.162 -17.196 1.00 97.62 84 THR A CA 1
ATOM 682 C C . THR A 1 84 ? -0.451 1.595 -17.161 1.00 97.62 84 THR A C 1
ATOM 684 O O . THR A 1 84 ? 0.057 2.440 -17.897 1.00 97.62 84 THR A O 1
ATOM 687 N N . MET A 1 85 ? -1.443 1.893 -16.312 1.00 97.69 85 MET A N 1
ATOM 688 C CA . MET A 1 85 ? -1.975 3.254 -16.139 1.00 97.69 85 MET A CA 1
ATOM 689 C C . MET A 1 85 ? -0.886 4.222 -15.670 1.00 97.69 85 MET A C 1
ATOM 691 O O . MET A 1 85 ? -0.697 5.264 -16.292 1.00 97.69 85 MET A O 1
ATOM 695 N N . VAL A 1 86 ? -0.119 3.845 -14.640 1.00 96.69 86 VAL A N 1
ATOM 696 C CA . VAL A 1 86 ? 0.987 4.669 -14.129 1.00 96.69 86 VAL A CA 1
ATOM 697 C C . VAL A 1 86 ? 2.016 4.925 -15.231 1.00 96.69 86 VAL A C 1
ATOM 699 O O . VAL A 1 86 ? 2.374 6.074 -15.473 1.00 96.69 86 VAL A O 1
ATOM 702 N N . CYS A 1 87 ? 2.441 3.883 -15.955 1.00 96.44 87 CYS A N 1
ATOM 703 C CA . CYS A 1 87 ? 3.395 4.015 -17.059 1.00 96.44 87 CYS A CA 1
ATOM 704 C C . CYS A 1 87 ? 2.897 4.921 -18.194 1.00 96.44 87 CYS A C 1
ATOM 706 O O . CYS A 1 87 ? 3.695 5.646 -18.784 1.00 96.44 87 CYS A O 1
ATOM 708 N N . LYS A 1 88 ? 1.603 4.863 -18.537 1.00 96.06 88 LYS A N 1
ATOM 709 C CA . LYS A 1 88 ? 1.011 5.729 -19.568 1.00 96.06 88 LYS A CA 1
ATOM 710 C C . LYS A 1 88 ? 1.025 7.189 -19.135 1.00 96.06 88 LYS A C 1
ATOM 712 O O . LYS A 1 88 ? 1.408 8.034 -19.933 1.00 96.06 88 LYS A O 1
ATOM 717 N N . GLU A 1 89 ? 0.691 7.460 -17.878 1.00 95.19 89 GLU A N 1
ATOM 718 C CA . GLU A 1 89 ? 0.681 8.822 -17.348 1.00 95.19 89 GLU A CA 1
ATOM 719 C C . GLU A 1 89 ? 2.074 9.463 -17.379 1.00 95.19 89 GLU A C 1
ATOM 721 O O . GLU A 1 89 ? 2.204 10.631 -17.720 1.00 95.19 89 GLU A O 1
ATOM 726 N N . GLN A 1 90 ? 3.139 8.690 -17.135 1.00 92.25 90 GLN A N 1
ATOM 727 C CA . GLN A 1 90 ? 4.511 9.220 -17.191 1.00 92.25 90 GLN A CA 1
ATOM 728 C C . GLN A 1 90 ? 4.988 9.589 -18.606 1.00 92.25 90 GLN A C 1
ATOM 730 O O . GLN A 1 90 ? 6.001 10.265 -18.737 1.00 92.25 90 GLN A O 1
ATOM 735 N N . LYS A 1 91 ? 4.306 9.132 -19.665 1.00 79.38 91 LYS A N 1
ATOM 736 C CA . LYS A 1 91 ? 4.643 9.480 -21.058 1.00 79.38 91 LYS A CA 1
ATOM 737 C C . LYS A 1 91 ? 3.966 10.760 -21.543 1.00 79.38 91 LYS A C 1
ATOM 739 O O . LYS A 1 91 ? 4.341 11.264 -22.594 1.00 79.38 91 LYS A O 1
ATOM 744 N N . ASN A 1 92 ? 2.958 11.235 -20.816 1.00 63.66 92 ASN A N 1
ATOM 745 C CA . ASN A 1 92 ? 2.189 12.428 -21.163 1.00 63.66 92 ASN A CA 1
ATOM 746 C C . ASN A 1 92 ? 2.761 13.705 -20.517 1.00 63.66 92 ASN A C 1
ATOM 748 O O . ASN A 1 92 ? 2.101 14.743 -20.554 1.00 63.66 92 ASN A O 1
ATOM 752 N N . VAL A 1 93 ? 3.951 13.612 -19.911 1.00 50.25 93 VAL A N 1
ATOM 753 C CA . VAL A 1 93 ? 4.674 14.699 -19.233 1.00 50.25 93 VAL A CA 1
ATOM 754 C C . VAL A 1 93 ? 5.859 15.146 -20.077 1.00 50.25 93 VAL A C 1
ATOM 756 O O . VAL A 1 93 ? 6.563 14.255 -20.605 1.00 50.25 93 VAL A O 1
#

Sequence (93 aa):
MKIVQKIKSALKELGFVQKGRYFYHPDSAFFIEFVTPPVSVGKETIKNYNYLGAITLLSPTDCVKDRLASFYYWNDRQALEQATMVCKEQKNV